Protein AF-A0A352AF67-F1 (afdb_monomer)

Secondary structure (DSSP, 8-state):
--HH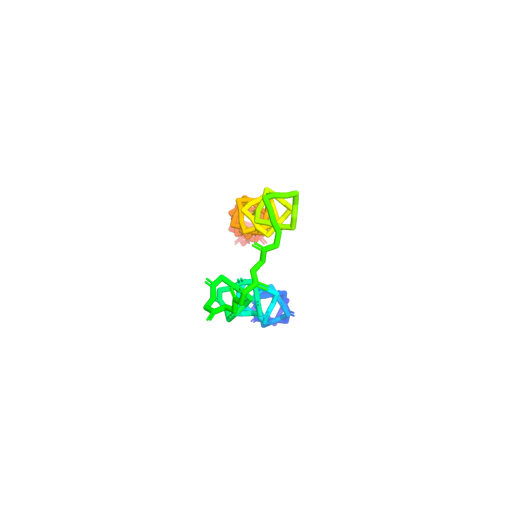HHHHHHHHHHHHHHHHHHTS---HHHHHHHHHHHHHHHHHHHHHHHHHHHTT-

Radius of gyration: 13.82 Å; Cα contacts (8 Å, |Δi|>4): 19; chains: 1; bounding box: 27×16×42 Å

Nearest PDB structures (foldseek):
  7n0e-assembly1_A  TM=8.945E-01  e=7.088E-05  Pseudomonas aeruginosa
  4mtx-assembly1_A  TM=9.269E-01  e=1.309E-03  Arabidopsis thaliana
  4mt8-assembly1_A  TM=9.475E-01  e=2.809E-03  Arabidopsis thaliana
  4mtx-assembly1_B  TM=9.153E-01  e=2.809E-03  Arabidopsis thaliana
  7y6c-assembly2_D  TM=9.567E-01  e=1.027E+00  Edwardsiella piscicida

Structure (mmCIF, N/CA/C/O backbone):
data_AF-A0A352AF67-F1
#
_entry.id   AF-A0A352AF67-F1
#
loop_
_atom_site.group_PDB
_atom_site.id
_atom_site.type_symbol
_atom_site.label_atom_id
_atom_site.label_alt_id
_atom_site.label_comp_id
_atom_site.label_asym_id
_atom_site.label_entity_id
_atom_site.label_seq_id
_atom_site.pdbx_PDB_ins_code
_atom_site.Cartn_x
_atom_site.Cartn_y
_atom_site.Cartn_z
_atom_site.occupancy
_atom_site.B_iso_or_equiv
_atom_site.auth_seq_id
_atom_site.auth_comp_id
_atom_site.auth_asym_id
_atom_site.auth_atom_id
_atom_site.pdbx_PDB_model_num
ATOM 1 N N . ALA A 1 1 ? 14.841 -7.082 -17.849 1.00 63.25 1 ALA A N 1
ATOM 2 C CA . ALA A 1 1 ? 13.988 -7.940 -16.997 1.00 63.25 1 ALA A CA 1
ATOM 3 C C . ALA A 1 1 ? 14.439 -8.045 -15.523 1.00 63.25 1 ALA A C 1
ATOM 5 O O . ALA A 1 1 ? 13.764 -8.743 -14.785 1.00 63.25 1 ALA A O 1
ATOM 6 N N . ASN A 1 2 ? 15.446 -7.302 -15.031 1.00 69.50 2 ASN A N 1
ATOM 7 C CA . ASN A 1 2 ? 15.787 -7.298 -13.589 1.00 69.50 2 ASN A CA 1
ATOM 8 C C . ASN A 1 2 ? 15.028 -6.227 -12.787 1.00 69.50 2 ASN A C 1
ATOM 10 O O . ASN A 1 2 ? 14.346 -6.545 -11.819 1.00 69.50 2 ASN A O 1
ATOM 14 N N . MET A 1 3 ? 15.041 -4.973 -13.253 1.00 78.31 3 MET A N 1
ATOM 15 C CA . MET A 1 3 ? 14.434 -3.854 -12.515 1.00 78.31 3 MET A CA 1
ATOM 16 C C . MET A 1 3 ? 12.931 -4.005 -12.248 1.00 78.31 3 MET A C 1
ATOM 18 O O . MET A 1 3 ? 12.454 -3.627 -11.186 1.00 78.31 3 MET A O 1
ATOM 22 N N . SER A 1 4 ? 12.166 -4.583 -13.182 1.00 82.81 4 SER A N 1
ATOM 23 C CA . SER A 1 4 ? 10.723 -4.791 -12.982 1.00 82.81 4 SER A CA 1
ATOM 24 C C . SER A 1 4 ? 10.430 -5.668 -11.760 1.00 82.81 4 SER A C 1
ATOM 26 O O . SER A 1 4 ? 9.514 -5.377 -10.995 1.00 82.81 4 SER A O 1
ATOM 28 N N . HIS A 1 5 ? 11.228 -6.716 -11.551 1.00 88.25 5 HIS A N 1
ATOM 29 C CA . HIS A 1 5 ? 11.062 -7.632 -10.428 1.00 88.25 5 HIS A CA 1
ATOM 30 C C . HIS A 1 5 ? 11.505 -6.990 -9.104 1.00 88.25 5 HIS A C 1
ATOM 32 O O . HIS A 1 5 ? 10.818 -7.109 -8.087 1.00 88.25 5 HIS A O 1
ATOM 38 N N . GLU A 1 6 ? 12.625 -6.265 -9.133 1.00 90.62 6 GLU A N 1
ATOM 39 C CA . GLU A 1 6 ? 13.172 -5.547 -7.976 1.00 90.62 6 GLU A CA 1
ATOM 40 C C . GLU A 1 6 ? 12.2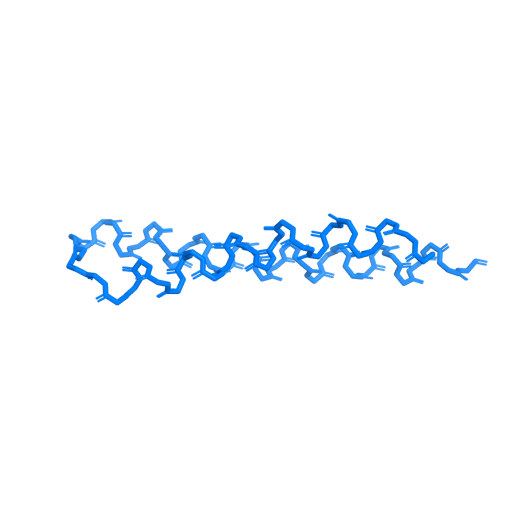63 -4.416 -7.489 1.00 90.62 6 GLU A C 1
ATOM 42 O O . GLU A 1 6 ? 12.254 -4.129 -6.299 1.00 90.62 6 GLU A O 1
ATOM 47 N N . ILE A 1 7 ? 11.453 -3.818 -8.370 1.00 88.25 7 ILE A N 1
ATOM 48 C CA . ILE A 1 7 ? 10.476 -2.790 -7.988 1.00 88.25 7 ILE A CA 1
ATOM 49 C C . ILE A 1 7 ? 9.143 -3.409 -7.534 1.00 88.25 7 ILE A C 1
ATOM 51 O O . ILE A 1 7 ? 8.548 -2.960 -6.554 1.00 88.25 7 ILE A O 1
ATOM 55 N N . ARG A 1 8 ? 8.662 -4.466 -8.204 1.00 89.94 8 ARG A N 1
ATOM 56 C CA . ARG A 1 8 ? 7.397 -5.128 -7.829 1.00 89.94 8 ARG A CA 1
ATOM 57 C C . ARG A 1 8 ? 7.459 -5.782 -6.452 1.00 89.94 8 ARG A C 1
ATOM 59 O O . ARG A 1 8 ? 6.474 -5.739 -5.728 1.00 89.94 8 ARG A O 1
ATOM 66 N N . THR A 1 9 ? 8.600 -6.357 -6.076 1.00 94.69 9 THR A N 1
ATOM 67 C CA . THR A 1 9 ? 8.774 -7.046 -4.785 1.00 94.69 9 THR A CA 1
ATOM 68 C C . THR A 1 9 ? 8.506 -6.137 -3.572 1.00 94.69 9 THR A C 1
ATOM 70 O O . THR A 1 9 ? 7.621 -6.468 -2.781 1.00 94.69 9 THR A O 1
ATOM 73 N N . PRO A 1 10 ? 9.181 -4.981 -3.405 1.00 94.69 10 PRO A N 1
ATOM 74 C CA . PRO A 1 10 ? 8.904 -4.077 -2.291 1.00 94.69 10 PRO A CA 1
ATOM 75 C C . PRO A 1 10 ? 7.497 -3.475 -2.365 1.00 94.69 10 PRO A C 1
ATOM 77 O O . PRO A 1 10 ? 6.845 -3.352 -1.331 1.00 94.69 10 PRO A O 1
ATOM 80 N N . MET A 1 11 ? 6.985 -3.164 -3.561 1.00 94.88 11 MET A N 1
ATOM 81 C CA . MET A 1 11 ? 5.629 -2.619 -3.712 1.00 94.88 11 MET A CA 1
ATOM 82 C C . MET A 1 11 ? 4.536 -3.615 -3.315 1.00 94.88 11 MET A C 1
ATOM 84 O O . MET A 1 11 ? 3.602 -3.246 -2.604 1.00 94.88 11 MET A O 1
ATOM 88 N N . ASN A 1 12 ? 4.673 -4.884 -3.701 1.00 94.69 12 ASN A N 1
ATOM 89 C CA . ASN A 1 12 ? 3.775 -5.947 -3.255 1.00 94.69 12 ASN A CA 1
ATOM 90 C C . ASN A 1 12 ? 3.876 -6.161 -1.739 1.00 94.69 12 ASN A C 1
ATOM 92 O O . ASN A 1 12 ? 2.867 -6.434 -1.097 1.00 94.69 12 ASN A O 1
ATOM 96 N N . GLY A 1 13 ? 5.067 -5.982 -1.156 1.00 96.75 13 GLY A N 1
ATOM 97 C CA . GLY A 1 13 ? 5.249 -5.958 0.294 1.00 96.75 13 GLY A CA 1
ATOM 98 C C . GLY A 1 13 ? 4.446 -4.839 0.962 1.00 96.75 13 GLY A C 1
ATOM 99 O O . GLY A 1 13 ? 3.701 -5.106 1.899 1.00 96.75 13 GLY A O 1
ATOM 100 N N . VAL A 1 14 ? 4.534 -3.603 0.460 1.00 96.31 14 VAL A N 1
ATOM 101 C CA . VAL A 1 14 ? 3.774 -2.455 0.992 1.00 96.31 14 VAL A CA 1
ATOM 102 C C . VAL A 1 14 ? 2.264 -2.687 0.898 1.00 96.31 14 VAL A C 1
ATOM 104 O O . VAL A 1 14 ? 1.556 -2.476 1.883 1.00 96.31 14 VAL A O 1
ATOM 107 N N . LEU A 1 15 ? 1.771 -3.161 -0.250 1.00 96.69 15 LEU A N 1
ATOM 108 C CA . LEU A 1 15 ? 0.348 -3.458 -0.434 1.00 96.69 15 LEU A CA 1
ATOM 109 C C . LEU A 1 15 ? -0.121 -4.597 0.476 1.00 96.69 15 LEU A C 1
ATOM 111 O O . LEU A 1 15 ? -1.130 -4.441 1.161 1.00 96.69 15 LEU A O 1
ATOM 115 N N . GLY A 1 16 ? 0.648 -5.682 0.578 1.00 97.56 16 GLY A N 1
ATOM 116 C CA . GLY A 1 16 ? 0.336 -6.788 1.483 1.00 97.56 16 GLY A CA 1
ATOM 117 C C . GLY A 1 16 ? 0.295 -6.356 2.951 1.00 97.56 16 GLY A C 1
ATOM 118 O O . GLY A 1 16 ? -0.617 -6.733 3.679 1.00 97.56 16 GLY A O 1
ATOM 119 N N . MET A 1 17 ? 1.222 -5.498 3.390 1.00 98.12 17 MET A N 1
ATOM 120 C CA . MET A 1 17 ? 1.190 -4.947 4.752 1.00 98.12 17 MET A CA 1
ATOM 121 C C . MET A 1 17 ? -0.027 -4.049 4.979 1.00 98.12 17 MET A C 1
ATOM 123 O O . MET A 1 17 ? -0.630 -4.096 6.048 1.00 98.12 17 MET A O 1
ATOM 127 N N . SER A 1 18 ? -0.420 -3.258 3.978 1.00 97.62 18 SER A N 1
ATOM 128 C CA . SER A 1 18 ? -1.636 -2.443 4.059 1.00 97.62 18 SER A CA 1
ATOM 129 C C . SER A 1 18 ? -2.898 -3.297 4.189 1.00 97.62 18 SER A C 1
ATOM 131 O O . SER A 1 18 ? -3.780 -2.975 4.979 1.00 97.62 18 SER A O 1
ATOM 133 N N . GLU A 1 19 ? -2.943 -4.433 3.494 1.00 97.69 19 GLU A N 1
ATOM 134 C CA . GLU A 1 19 ? -4.059 -5.371 3.548 1.00 97.69 19 GLU A CA 1
ATOM 135 C C . GLU A 1 19 ? -4.124 -6.095 4.897 1.00 97.69 19 GLU A C 1
ATOM 137 O O . GLU A 1 19 ? -5.197 -6.203 5.485 1.00 97.69 19 GLU A O 1
ATOM 142 N N . LEU A 1 20 ? -2.975 -6.477 5.464 1.00 98.25 20 LEU A N 1
ATOM 143 C CA . L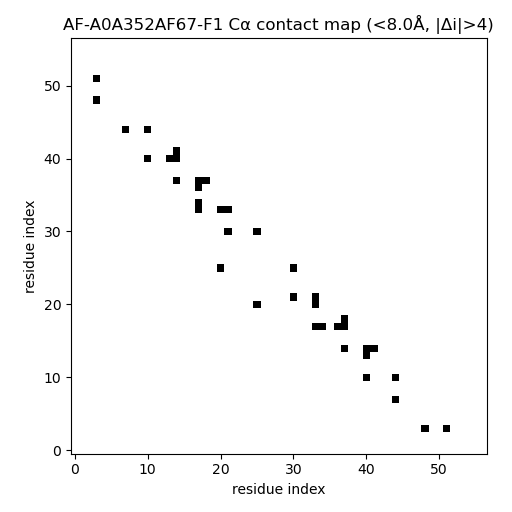EU A 1 20 ? -2.910 -7.000 6.829 1.00 98.25 20 LEU A CA 1
ATOM 144 C C . LEU A 1 20 ? -3.379 -5.965 7.861 1.00 98.25 20 LEU A C 1
ATOM 146 O O . LEU A 1 20 ? -4.133 -6.319 8.764 1.00 98.25 20 LEU A O 1
ATOM 150 N N . LEU A 1 21 ? -3.007 -4.688 7.722 1.00 98.31 21 LEU A N 1
ATOM 151 C CA . LEU A 1 21 ? -3.472 -3.627 8.626 1.00 98.31 21 LEU A CA 1
ATOM 152 C C . LEU A 1 21 ? -4.998 -3.473 8.607 1.00 98.31 21 LEU A C 1
ATOM 154 O O . LEU A 1 21 ? -5.591 -3.250 9.662 1.00 98.31 21 LEU A O 1
ATOM 158 N N . LEU A 1 22 ? -5.648 -3.650 7.453 1.00 97.75 22 LEU A N 1
ATOM 159 C CA . LEU A 1 22 ? -7.114 -3.619 7.350 1.00 97.75 22 LEU A CA 1
ATOM 160 C C . LEU A 1 22 ? -7.807 -4.753 8.117 1.00 97.75 22 LEU A C 1
ATOM 162 O O . LEU A 1 22 ? -8.998 -4.647 8.399 1.00 97.75 22 LEU A O 1
ATOM 166 N N . THR A 1 23 ? -7.080 -5.812 8.483 1.00 98.06 23 THR A N 1
ATOM 167 C CA . THR A 1 23 ? -7.596 -6.901 9.331 1.00 98.06 23 THR A CA 1
ATOM 168 C C . THR A 1 23 ? -7.465 -6.627 10.835 1.00 98.06 23 THR A C 1
ATOM 170 O O . THR A 1 23 ? -7.865 -7.459 11.646 1.00 98.06 23 THR A O 1
ATOM 173 N N . THR A 1 24 ? -6.912 -5.472 11.222 1.00 98.38 24 THR A N 1
ATOM 174 C CA . THR A 1 24 ? -6.691 -5.080 12.624 1.00 98.38 24 THR A CA 1
ATOM 175 C C . THR A 1 24 ? -7.700 -4.033 13.096 1.00 98.38 24 THR A C 1
ATOM 177 O O . THR A 1 24 ? -8.427 -3.436 12.301 1.00 98.38 24 THR A O 1
ATOM 180 N N . GLU A 1 25 ? -7.747 -3.782 14.405 1.00 98.50 25 GLU A N 1
ATOM 181 C CA . GLU A 1 25 ? -8.534 -2.676 14.948 1.00 98.50 25 GLU A CA 1
ATOM 182 C C . GLU A 1 25 ? -7.868 -1.336 14.606 1.00 98.50 25 GLU A C 1
ATOM 184 O O . GLU A 1 25 ? -6.790 -1.007 15.102 1.00 98.50 25 GLU A O 1
ATOM 189 N N . LEU A 1 26 ? -8.527 -0.548 13.756 1.00 98.62 26 LEU A N 1
ATOM 190 C CA . LEU A 1 26 ? -8.068 0.774 13.339 1.00 98.62 26 LEU A CA 1
ATOM 191 C C . LEU A 1 26 ? -9.044 1.846 13.818 1.00 98.62 26 LEU A C 1
ATOM 193 O O . LEU A 1 26 ? -10.262 1.723 13.677 1.00 98.62 26 LEU A O 1
ATOM 197 N N . THR A 1 27 ? -8.510 2.959 14.317 1.00 98.81 27 THR A N 1
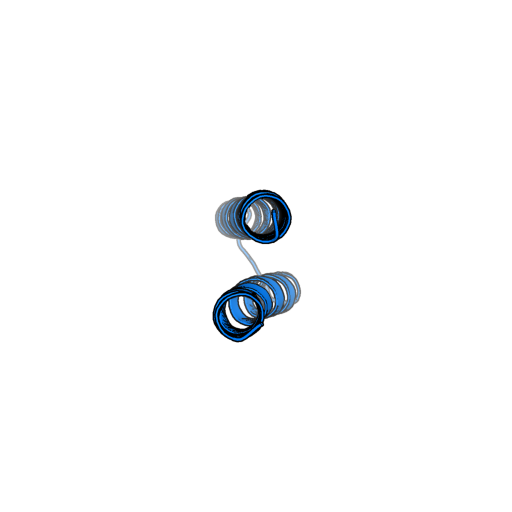ATOM 198 C CA . THR A 1 27 ? -9.313 4.178 14.476 1.00 98.81 27 THR A CA 1
ATOM 199 C C . THR A 1 27 ? -9.777 4.686 13.101 1.00 98.81 27 THR A C 1
ATOM 201 O O . THR A 1 27 ? -9.098 4.435 12.101 1.00 98.81 27 THR A O 1
ATOM 204 N N . PRO A 1 28 ? -10.867 5.476 13.014 1.00 98.56 28 PRO A N 1
ATOM 205 C CA . PRO A 1 28 ? -11.352 5.999 11.732 1.00 98.56 28 PRO A CA 1
ATOM 206 C C . PRO A 1 28 ? -10.271 6.723 10.916 1.00 98.56 28 PRO A C 1
A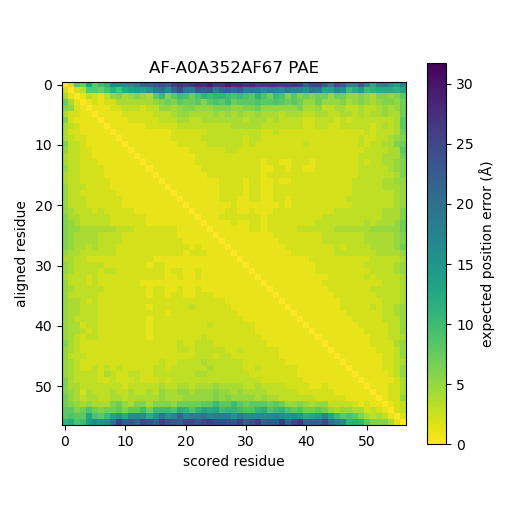TOM 208 O O . PRO A 1 28 ? -10.133 6.500 9.719 1.00 98.56 28 PRO A O 1
ATOM 211 N N . ARG A 1 29 ? -9.419 7.511 11.584 1.00 98.56 29 ARG A N 1
ATOM 212 C CA . ARG A 1 29 ? -8.307 8.217 10.935 1.00 98.56 29 ARG A CA 1
ATOM 213 C C . ARG A 1 29 ? -7.236 7.265 10.393 1.00 98.56 29 ARG A C 1
ATOM 215 O O . ARG A 1 29 ? -6.702 7.504 9.316 1.00 98.56 29 ARG A O 1
ATOM 222 N N . GLN A 1 30 ? -6.903 6.204 11.128 1.00 98.75 30 GLN A N 1
ATOM 223 C CA . GLN A 1 30 ? -5.944 5.204 10.652 1.00 98.75 30 GLN A CA 1
ATOM 224 C C . GLN A 1 30 ? -6.504 4.421 9.462 1.00 98.75 30 GLN A C 1
ATOM 226 O O . GLN A 1 30 ? -5.767 4.176 8.513 1.00 98.75 30 GLN A O 1
ATOM 231 N N . LEU A 1 31 ? -7.799 4.089 9.471 1.00 98.62 31 LEU A N 1
ATOM 232 C CA . LEU A 1 31 ? -8.462 3.449 8.335 1.00 98.62 31 LEU A CA 1
ATOM 233 C C . LEU A 1 31 ? -8.359 4.308 7.065 1.00 98.62 31 LEU A C 1
ATOM 235 O O . LEU A 1 31 ? -8.024 3.786 6.002 1.00 98.62 31 LEU A O 1
ATOM 239 N N . ASP A 1 32 ? -8.583 5.619 7.174 1.00 98.62 32 ASP A N 1
ATOM 240 C CA . ASP A 1 32 ? -8.436 6.541 6.042 1.00 98.62 32 ASP A CA 1
ATOM 241 C C . ASP A 1 32 ? -6.993 6.585 5.517 1.00 98.62 32 ASP A C 1
ATOM 243 O O . ASP A 1 32 ? -6.768 6.586 4.302 1.00 98.62 32 ASP A O 1
ATOM 247 N N . PHE A 1 33 ? -5.998 6.556 6.411 1.00 98.50 33 PHE A N 1
ATOM 248 C CA . PHE A 1 33 ? -4.587 6.482 6.024 1.00 98.50 33 PHE A CA 1
ATOM 249 C C . PHE A 1 33 ? -4.256 5.181 5.293 1.00 98.50 33 PHE A C 1
ATOM 251 O O . PHE A 1 33 ? -3.625 5.227 4.238 1.00 98.50 33 PHE A O 1
ATOM 258 N N . VAL A 1 34 ? -4.703 4.034 5.811 1.00 98.38 34 VAL A N 1
ATOM 259 C CA . VA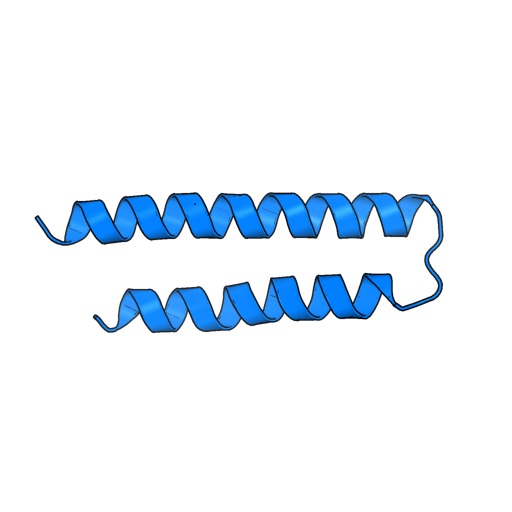L A 1 34 ? -4.439 2.722 5.200 1.00 98.38 34 VAL A CA 1
ATOM 260 C C . VAL A 1 34 ? -5.102 2.622 3.824 1.00 98.38 34 VAL A C 1
ATOM 262 O O . VAL A 1 34 ? -4.446 2.216 2.867 1.00 98.38 34 VAL A O 1
ATOM 265 N N . LYS A 1 35 ? -6.349 3.088 3.677 1.00 97.94 35 LYS A N 1
ATOM 266 C CA . LYS A 1 35 ? -7.032 3.153 2.372 1.00 97.94 35 LYS A CA 1
ATOM 267 C C . LYS A 1 35 ? -6.299 4.049 1.378 1.00 97.94 35 LYS A C 1
ATOM 269 O O . LYS A 1 35 ? -6.123 3.677 0.220 1.00 97.94 35 LYS A O 1
ATOM 274 N N . THR A 1 36 ? -5.847 5.220 1.827 1.00 98.19 36 THR A N 1
ATOM 275 C CA . THR A 1 36 ? -5.082 6.148 0.982 1.00 98.19 36 THR A CA 1
ATOM 276 C C . THR A 1 36 ? -3.764 5.521 0.529 1.00 98.19 36 THR A C 1
ATOM 278 O O . THR A 1 36 ? -3.391 5.645 -0.638 1.00 98.19 36 THR A O 1
ATOM 281 N N . LEU A 1 37 ? -3.077 4.812 1.428 1.00 97.44 37 LEU A N 1
ATOM 282 C CA . LEU A 1 37 ? -1.844 4.091 1.127 1.00 97.44 37 LEU A CA 1
ATOM 283 C C . LEU A 1 37 ? -2.085 2.987 0.089 1.00 97.44 37 LEU A C 1
ATOM 285 O O . LEU A 1 37 ? -1.331 2.913 -0.879 1.00 97.44 37 LEU A O 1
ATOM 289 N N . GLN A 1 38 ? -3.149 2.192 0.237 1.00 97.25 38 GLN A N 1
ATOM 290 C CA . GLN A 1 38 ? -3.489 1.109 -0.691 1.00 97.25 38 GLN A CA 1
ATOM 291 C C . GLN A 1 38 ? -3.750 1.647 -2.109 1.00 97.25 38 GLN A C 1
ATOM 293 O O . GLN A 1 38 ? -3.081 1.246 -3.062 1.00 97.25 38 GLN A O 1
ATOM 298 N N . VAL A 1 39 ? -4.615 2.663 -2.234 1.00 97.38 39 VAL A N 1
ATOM 299 C CA . VAL A 1 39 ? -4.922 3.316 -3.522 1.00 97.38 39 VAL A CA 1
ATOM 300 C C . VAL A 1 39 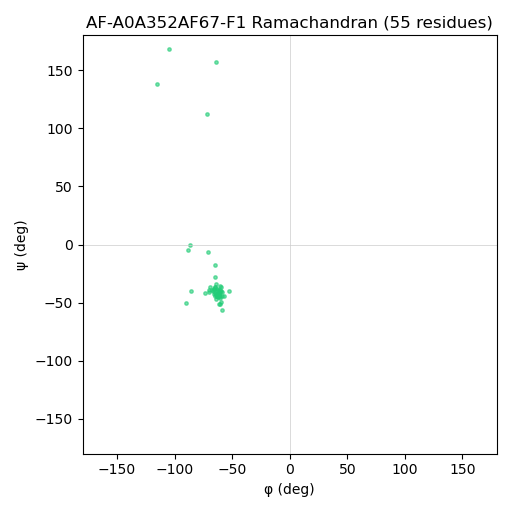? -3.678 3.952 -4.151 1.00 97.38 39 VAL A C 1
ATOM 302 O O . VAL A 1 39 ? -3.497 3.903 -5.369 1.00 97.38 39 VAL A O 1
ATOM 305 N N . SER A 1 40 ? -2.808 4.558 -3.341 1.00 97.44 40 SER A N 1
ATOM 306 C CA . SER A 1 40 ? -1.573 5.180 -3.834 1.00 97.44 40 SER A CA 1
ATOM 307 C C . SER A 1 40 ? -0.560 4.137 -4.308 1.00 97.44 40 SER A C 1
ATOM 309 O O . SER A 1 40 ? 0.073 4.325 -5.346 1.00 97.44 40 SER A O 1
ATOM 311 N N . GLY A 1 41 ? -0.423 3.024 -3.582 1.00 96.00 41 GLY A N 1
ATOM 312 C CA . GLY A 1 41 ? 0.480 1.931 -3.938 1.00 96.00 41 GLY A CA 1
ATOM 313 C C . GLY A 1 41 ? 0.076 1.235 -5.238 1.00 96.00 41 GLY A C 1
ATOM 314 O O . GLY A 1 41 ? 0.929 0.981 -6.089 1.00 96.00 41 GLY A O 1
ATOM 315 N N . GLU A 1 42 ? -1.223 1.003 -5.438 1.00 96.00 42 GLU A N 1
ATOM 316 C CA . GLU A 1 42 ? -1.765 0.4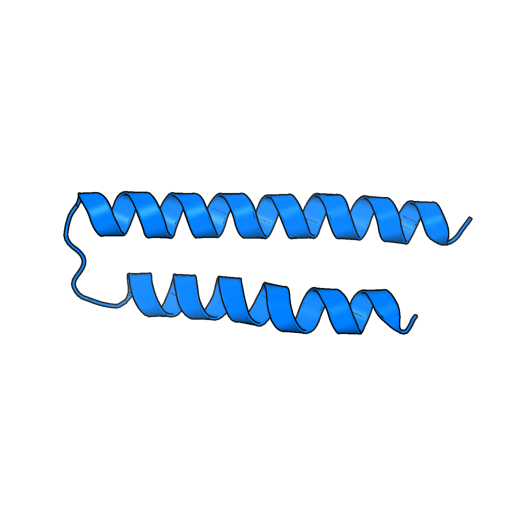56 -6.687 1.00 96.00 42 GLU A CA 1
ATOM 317 C C . GLU A 1 42 ? -1.531 1.395 -7.877 1.00 96.00 42 GLU A C 1
ATOM 319 O O . GLU A 1 42 ? -1.090 0.957 -8.943 1.00 96.00 42 GLU A O 1
ATOM 324 N N . HIS A 1 43 ? -1.776 2.699 -7.698 1.00 96.88 43 HIS A N 1
ATOM 325 C CA . HIS A 1 43 ? -1.492 3.694 -8.734 1.00 96.88 43 HIS A CA 1
ATOM 326 C C . HIS A 1 43 ? -0.007 3.751 -9.083 1.00 96.88 43 HIS A C 1
ATOM 328 O O . HIS A 1 43 ? 0.339 3.773 -10.264 1.00 96.88 43 HIS A O 1
ATOM 334 N N . LEU A 1 44 ? 0.873 3.735 -8.081 1.00 95.25 44 LEU A N 1
ATOM 335 C CA . LEU A 1 44 ? 2.313 3.759 -8.299 1.00 95.25 44 LEU A CA 1
ATOM 336 C C . LEU A 1 44 ? 2.782 2.519 -9.073 1.00 95.25 44 LEU A C 1
ATOM 338 O O . LEU A 1 44 ? 3.554 2.654 -10.020 1.00 95.25 44 LEU A O 1
ATOM 342 N N . LEU A 1 45 ? 2.272 1.327 -8.741 1.00 93.75 45 LEU A N 1
ATOM 343 C CA . LEU A 1 45 ? 2.552 0.108 -9.506 1.00 93.75 45 LEU A CA 1
ATOM 344 C C . LEU A 1 45 ? 2.112 0.222 -10.967 1.00 93.75 45 LEU A C 1
ATOM 346 O O . LEU A 1 45 ? 2.843 -0.230 -11.848 1.00 93.75 45 LEU A O 1
ATOM 350 N N . ARG A 1 46 ? 0.947 0.826 -11.235 1.00 94.44 46 ARG A N 1
ATOM 351 C CA . ARG A 1 46 ? 0.468 1.059 -12.604 1.00 94.44 46 ARG A CA 1
ATOM 352 C C . ARG A 1 46 ? 1.431 1.960 -13.377 1.00 94.44 46 ARG A C 1
ATOM 354 O O . ARG A 1 46 ? 1.927 1.543 -14.413 1.00 94.44 46 ARG A O 1
ATOM 361 N N . VAL A 1 47 ? 1.791 3.113 -12.809 1.00 94.50 47 VAL A N 1
ATOM 362 C CA . VAL A 1 47 ? 2.755 4.054 -13.413 1.00 94.50 47 VAL A CA 1
ATOM 363 C C . VAL A 1 47 ? 4.104 3.385 -13.683 1.00 94.50 47 VAL A C 1
ATOM 365 O O . VAL A 1 47 ? 4.687 3.550 -14.751 1.00 94.50 47 VAL A O 1
ATOM 368 N N . ILE A 1 48 ? 4.607 2.600 -12.729 1.00 91.31 48 ILE A N 1
ATOM 369 C CA . ILE A 1 48 ? 5.864 1.863 -12.885 1.00 91.31 48 ILE A CA 1
ATOM 370 C C . ILE A 1 48 ? 5.764 0.842 -14.021 1.00 91.31 48 ILE A C 1
ATOM 372 O O . ILE A 1 48 ? 6.694 0.733 -14.819 1.00 91.31 48 ILE A O 1
ATOM 376 N N . ASN A 1 49 ? 4.664 0.087 -14.098 1.00 90.00 49 ASN A N 1
ATOM 377 C CA . ASN A 1 49 ? 4.456 -0.877 -15.177 1.00 90.00 49 ASN A CA 1
ATOM 378 C C . ASN A 1 49 ? 4.418 -0.175 -16.543 1.00 90.00 49 ASN A C 1
ATOM 380 O O . ASN A 1 49 ? 5.109 -0.630 -17.451 1.00 90.00 49 ASN A O 1
ATOM 384 N N . ASP A 1 50 ? 3.731 0.965 -16.652 1.00 92.75 50 ASP A N 1
ATOM 385 C CA . ASP A 1 50 ? 3.654 1.750 -17.890 1.00 92.75 50 ASP A CA 1
ATOM 386 C C . ASP A 1 50 ? 5.044 2.242 -18.347 1.00 92.75 50 ASP A C 1
ATOM 388 O O . ASP A 1 50 ? 5.405 2.114 -19.518 1.00 92.75 50 ASP A O 1
ATOM 392 N N . ILE A 1 51 ? 5.875 2.743 -17.421 1.00 90.62 51 ILE A N 1
ATOM 393 C CA . ILE A 1 51 ? 7.259 3.172 -17.713 1.00 90.62 51 ILE A CA 1
ATOM 394 C C . ILE A 1 51 ? 8.119 1.992 -18.174 1.00 90.62 51 ILE A C 1
ATOM 396 O O . ILE A 1 51 ? 8.900 2.108 -19.121 1.00 90.62 51 ILE A O 1
ATOM 400 N N . LEU A 1 52 ? 8.002 0.849 -17.497 1.00 86.06 52 LEU A N 1
ATOM 401 C CA . LEU A 1 52 ? 8.774 -0.340 -17.838 1.00 86.06 52 LEU A CA 1
ATOM 402 C C . LEU A 1 52 ? 8.382 -0.890 -19.208 1.00 86.06 52 LEU A C 1
ATOM 404 O O . LEU A 1 52 ? 9.262 -1.336 -19.943 1.00 86.06 52 LEU A O 1
ATOM 408 N N . ASP A 1 53 ? 7.100 -0.852 -19.560 1.00 87.88 53 ASP A N 1
ATOM 409 C CA . ASP A 1 53 ? 6.631 -1.270 -20.878 1.00 87.88 53 ASP A CA 1
ATOM 410 C C . ASP A 1 53 ? 7.086 -0.301 -21.975 1.00 87.88 53 ASP A C 1
ATOM 412 O O . ASP A 1 53 ? 7.516 -0.760 -23.032 1.00 87.88 53 ASP A O 1
ATOM 416 N N . PHE A 1 54 ? 7.137 1.005 -21.694 1.00 88.19 54 PHE A N 1
ATOM 417 C CA . PHE A 1 54 ? 7.742 1.988 -22.597 1.00 88.19 54 PHE A CA 1
ATOM 418 C C . PHE A 1 54 ? 9.249 1.750 -22.810 1.00 88.19 54 PHE A C 1
ATOM 420 O O . PHE A 1 54 ? 9.735 1.846 -23.930 1.00 88.19 54 PHE A O 1
ATOM 427 N N . SER A 1 55 ? 9.994 1.387 -21.759 1.00 82.75 55 SER A N 1
ATOM 428 C CA . SER A 1 55 ? 11.452 1.154 -21.821 1.00 82.75 55 SER A CA 1
ATOM 429 C C . SER A 1 55 ? 11.891 -0.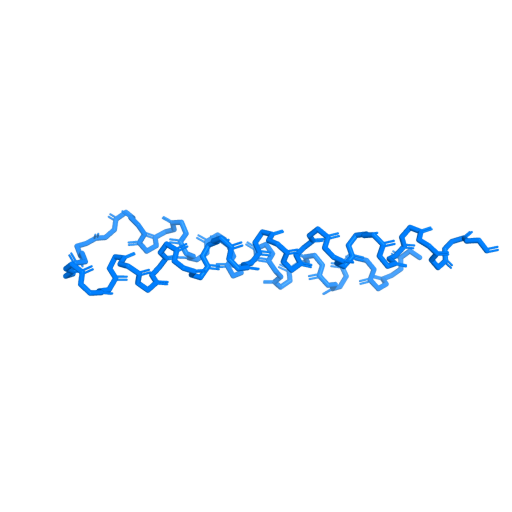113 -22.574 1.00 82.75 55 SER A C 1
ATOM 431 O O . SER A 1 55 ? 13.088 -0.356 -22.716 1.00 82.75 55 SER A O 1
ATOM 433 N N . LYS A 1 56 ? 10.942 -0.959 -22.996 1.00 72.69 56 LYS A N 1
ATOM 434 C CA . LYS A 1 56 ? 11.206 -2.165 -23.800 1.00 72.69 56 LYS A CA 1
ATOM 435 C C . LYS A 1 56 ? 11.213 -1.892 -25.316 1.00 72.69 56 LYS A C 1
ATOM 437 O O . LYS A 1 56 ? 11.472 -2.836 -26.062 1.00 72.69 56 LYS A O 1
ATOM 442 N N . LEU A 1 57 ? 10.897 -0.664 -25.747 1.00 53.50 57 LEU A N 1
ATOM 443 C CA . LEU A 1 57 ? 11.096 -0.157 -27.115 1.00 53.50 57 LEU A CA 1
ATOM 444 C C . LEU A 1 57 ? 12.568 0.200 -27.352 1.00 53.50 57 LEU A C 1
ATOM 446 O O . LEU A 1 57 ? 13.039 -0.058 -28.481 1.00 53.50 57 LEU A O 1
#

Solvent-accessible surface area (backbone atoms only — not comparable to full-atom values): 3316 Å² total; per-residue (Å²): 131,61,67,65,54,66,52,48,53,60,52,51,49,55,44,51,52,40,55,54,54,71,77,49,98,62,56,75,71,54,47,53,50,43,53,50,48,41,58,48,50,55,50,49,52,50,56,51,49,54,52,54,61,60,71,73,113

Foldseek 3Di:
DPVLVVVVVVLVVQLVVLVVVVVDDDDPVVVVVSVVSNVVSVVVNVVVVVVVVVVVD

pLDDT: mean 92.55, std 9.13, range [53.5, 98.81]

Sequence (57 aa):
ANMSHEIRTPMNGVLGMSELLLTTELTPRQLDFVKTLQVSGEHLLRVINDILDFSKL

Mean predicted aligned error: 3.52 Å